Protein AF-A0A5A9EV88-F1 (afdb_monomer_lite)

Secondary structure (DSSP, 8-state):
-EEEE----GGGTT-S-HHHHHHHHHHHHHHHHHHHHHH---SEEEE---TTHHHHHHHHHHHTT--EEE--SSTTTT--

Radius of gyration: 12.54 Å; chains: 1; bounding box: 28×28×31 Å

Structure (mmCIF, N/CA/C/O backbone):
data_AF-A0A5A9EV88-F1
#
_entry.id   AF-A0A5A9EV88-F1
#
loop_
_atom_site.group_PDB
_atom_site.id
_atom_site.type_symbol
_atom_site.label_atom_id
_atom_site.label_alt_id
_atom_site.label_comp_id
_atom_site.label_asym_id
_atom_site.label_entity_id
_atom_site.label_seq_id
_atom_site.pdbx_PDB_ins_code
_atom_site.Cartn_x
_atom_site.Cartn_y
_atom_site.Cartn_z
_atom_site.occupancy
_atom_site.B_iso_or_equiv
_atom_site.auth_seq_id
_atom_site.auth_comp_id
_atom_site.auth_asym_id
_atom_site.auth_atom_id
_atom_site.pdbx_PDB_model_num
ATOM 1 N N . MET A 1 1 ? -13.469 2.898 10.168 1.00 97.25 1 MET A N 1
ATOM 2 C CA . MET A 1 1 ? -13.322 3.512 8.828 1.00 97.25 1 MET A CA 1
ATOM 3 C C . MET A 1 1 ? -12.669 2.539 7.853 1.00 97.25 1 MET A C 1
ATOM 5 O O . MET A 1 1 ? -11.649 1.947 8.186 1.00 97.25 1 MET A O 1
ATOM 9 N N . ILE A 1 2 ? -13.220 2.409 6.643 1.00 98.06 2 ILE A N 1
ATOM 10 C CA . ILE A 1 2 ? -12.603 1.671 5.528 1.00 98.06 2 ILE A CA 1
ATOM 11 C C . ILE A 1 2 ? -11.955 2.689 4.586 1.00 98.06 2 ILE A C 1
ATOM 13 O O . ILE A 1 2 ? -12.625 3.631 4.170 1.00 98.06 2 ILE A O 1
ATOM 17 N N . LEU A 1 3 ? -10.675 2.508 4.252 1.00 98.44 3 LEU A N 1
ATOM 18 C CA . LEU A 1 3 ? -9.951 3.396 3.338 1.00 98.44 3 LEU A CA 1
ATOM 19 C C . LEU A 1 3 ? -9.704 2.701 1.994 1.00 98.44 3 LEU A C 1
ATOM 21 O O . LEU A 1 3 ? -8.903 1.773 1.909 1.00 98.44 3 LEU A O 1
ATOM 25 N N . ALA A 1 4 ? -10.371 3.161 0.937 1.00 98.19 4 ALA A N 1
ATOM 26 C CA . ALA A 1 4 ? -10.068 2.739 -0.428 1.00 98.19 4 ALA A CA 1
ATOM 27 C C . ALA A 1 4 ? -8.912 3.573 -0.994 1.00 98.19 4 ALA A C 1
ATOM 29 O O . ALA A 1 4 ? -8.880 4.794 -0.826 1.00 98.19 4 ALA A O 1
ATOM 30 N N . VAL A 1 5 ? -7.962 2.921 -1.662 1.00 97.62 5 VAL A N 1
ATOM 31 C CA . VAL A 1 5 ? -6.796 3.572 -2.266 1.00 97.62 5 VAL A CA 1
ATOM 32 C C . VAL A 1 5 ? -6.697 3.213 -3.740 1.00 97.62 5 VAL A C 1
ATOM 34 O O . VAL A 1 5 ? -6.916 2.071 -4.132 1.00 97.62 5 VAL A O 1
ATOM 37 N N . THR A 1 6 ? -6.356 4.204 -4.553 1.00 97.19 6 THR A N 1
ATOM 38 C CA . THR A 1 6 ? -6.060 4.031 -5.974 1.00 97.19 6 THR A CA 1
ATOM 39 C C . THR A 1 6 ? -5.108 5.132 -6.427 1.00 97.19 6 THR A C 1
ATOM 41 O O . THR A 1 6 ? -5.018 6.180 -5.777 1.00 97.19 6 THR A O 1
ATOM 44 N N . GLY A 1 7 ? -4.359 4.911 -7.503 1.00 96.25 7 GLY A N 1
ATOM 45 C CA . GLY A 1 7 ? -3.494 5.939 -8.058 1.00 96.25 7 GLY A CA 1
ATOM 46 C C . GLY A 1 7 ? -2.808 5.556 -9.362 1.00 96.25 7 GLY A C 1
ATOM 47 O O . GLY A 1 7 ? -3.260 4.715 -10.134 1.00 96.25 7 GLY A O 1
ATOM 48 N N . HIS A 1 8 ? -1.717 6.261 -9.650 1.00 97.19 8 HIS A N 1
ATOM 49 C CA . HIS A 1 8 ? -1.024 6.153 -10.926 1.00 97.19 8 HIS A CA 1
ATOM 50 C C . HIS A 1 8 ? -0.230 4.849 -11.084 1.00 97.19 8 HIS A C 1
ATOM 52 O O . HIS A 1 8 ? 0.362 4.331 -10.133 1.00 97.19 8 HIS A O 1
ATOM 58 N N . ARG A 1 9 ? -0.194 4.372 -12.336 1.00 95.25 9 ARG A N 1
ATOM 59 C CA . ARG A 1 9 ? 0.639 3.257 -12.801 1.00 95.25 9 ARG A CA 1
ATOM 60 C C . ARG A 1 9 ? 2.086 3.711 -13.039 1.00 95.25 9 ARG A C 1
ATOM 62 O O . ARG A 1 9 ? 2.318 4.920 -13.159 1.00 95.25 9 ARG A O 1
ATOM 69 N N . PRO A 1 10 ? 3.064 2.788 -13.103 1.00 95.62 10 PRO A N 1
ATOM 70 C CA . PRO A 1 10 ? 4.481 3.141 -13.110 1.00 95.62 10 PRO A CA 1
ATOM 71 C C . PRO A 1 10 ? 4.886 4.075 -14.260 1.00 95.62 10 PRO A C 1
ATOM 73 O O . PRO A 1 10 ? 5.737 4.940 -14.072 1.00 95.62 10 PRO A O 1
ATOM 76 N N . GLU A 1 11 ? 4.228 3.997 -15.418 1.00 94.88 11 GLU A N 1
ATOM 77 C CA . GLU A 1 11 ? 4.477 4.852 -16.589 1.00 94.88 11 GLU A CA 1
ATOM 78 C C . GLU A 1 11 ? 4.272 6.340 -16.267 1.00 94.88 11 GLU A C 1
ATOM 80 O O . GLU A 1 11 ? 5.014 7.192 -16.747 1.00 94.88 11 GLU A O 1
ATOM 85 N N . LYS A 1 12 ? 3.305 6.652 -15.395 1.00 95.25 12 LYS A N 1
ATOM 86 C CA . LYS A 1 12 ? 3.017 8.016 -14.918 1.00 95.25 12 LYS A CA 1
ATOM 87 C C . LYS A 1 12 ? 3.814 8.399 -13.666 1.00 95.25 12 LYS A C 1
ATOM 89 O O . LYS A 1 12 ? 3.661 9.507 -13.163 1.00 95.25 12 LYS A O 1
ATOM 94 N N . LEU A 1 13 ? 4.639 7.490 -13.149 1.00 93.75 13 LEU A N 1
ATOM 95 C CA . LEU A 1 13 ? 5.424 7.662 -11.923 1.00 93.75 13 LEU A CA 1
ATOM 96 C C . LEU A 1 13 ? 6.941 7.637 -12.167 1.00 93.75 13 LEU A C 1
ATOM 98 O O . LEU A 1 13 ? 7.703 7.716 -11.208 1.00 93.75 13 LEU A O 1
ATOM 102 N N . GLY A 1 14 ? 7.387 7.550 -13.425 1.00 93.31 14 GLY A N 1
ATOM 103 C CA . GLY A 1 14 ? 8.810 7.535 -13.789 1.00 93.31 14 GLY A CA 1
ATOM 104 C C . GLY A 1 14 ? 9.383 6.146 -14.105 1.00 93.31 14 GLY A C 1
ATOM 105 O O . GLY A 1 14 ? 10.600 5.967 -14.079 1.00 93.31 14 GLY A O 1
ATOM 106 N N . GLY A 1 15 ? 8.531 5.162 -14.398 1.00 94.25 15 GLY A N 1
ATOM 107 C CA . GLY A 1 15 ? 8.910 3.846 -14.917 1.00 94.25 15 GLY A CA 1
ATOM 108 C C . GLY A 1 15 ? 8.884 2.713 -13.887 1.00 94.25 15 GLY A C 1
ATOM 109 O O . GLY A 1 15 ? 8.307 2.820 -12.811 1.00 94.25 15 GLY A O 1
ATOM 110 N N . HIS A 1 16 ? 9.524 1.592 -14.227 1.00 94.38 16 HIS A N 1
ATOM 111 C CA . HIS A 1 16 ? 9.387 0.309 -13.511 1.00 94.38 16 HIS A CA 1
ATOM 112 C C . HIS A 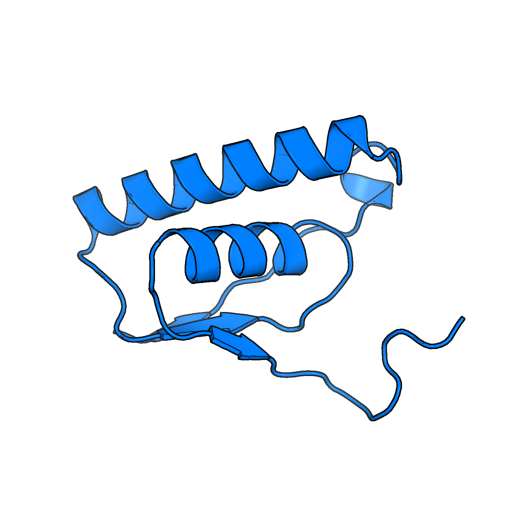1 16 ? 10.578 -0.049 -12.608 1.00 94.38 16 HIS A C 1
ATOM 114 O O . HIS A 1 16 ? 10.694 -1.174 -12.115 1.00 94.38 16 HIS A O 1
ATOM 120 N N . SER A 1 17 ? 11.499 0.892 -12.378 1.00 96.12 17 SER A N 1
ATOM 121 C CA . SER A 1 17 ? 12.744 0.577 -11.672 1.00 96.12 17 SER A CA 1
ATOM 122 C C . SER A 1 17 ? 12.495 0.119 -10.219 1.00 96.12 17 SER A C 1
ATOM 124 O O . SER A 1 17 ? 11.645 0.675 -9.512 1.00 96.12 17 SER A O 1
ATOM 126 N N . PRO A 1 18 ? 13.261 -0.863 -9.700 1.00 95.12 18 PRO A N 1
ATOM 127 C CA . PRO A 1 18 ? 13.173 -1.269 -8.295 1.00 95.12 18 PRO A CA 1
ATOM 128 C C . PRO A 1 18 ? 13.406 -0.113 -7.311 1.00 95.12 18 PRO A C 1
ATOM 130 O O . PRO A 1 18 ? 12.766 -0.051 -6.263 1.00 95.12 18 PRO A O 1
ATOM 133 N N . ALA A 1 19 ? 14.300 0.820 -7.649 1.00 96.25 19 ALA A N 1
ATOM 134 C CA . ALA A 1 19 ? 14.581 1.991 -6.823 1.00 96.25 19 ALA A CA 1
ATOM 135 C C . ALA A 1 19 ? 13.365 2.921 -6.710 1.00 96.25 19 ALA A C 1
ATOM 137 O O . ALA A 1 19 ? 13.060 3.393 -5.614 1.00 96.25 19 ALA A O 1
ATOM 138 N N . LEU A 1 20 ? 12.644 3.146 -7.813 1.00 94.94 20 LEU A N 1
ATOM 139 C CA . LEU A 1 20 ? 11.423 3.944 -7.811 1.00 94.94 20 LEU A CA 1
ATOM 140 C C . LEU A 1 20 ? 10.310 3.267 -7.007 1.00 94.94 20 LEU A C 1
ATOM 142 O O . LEU A 1 20 ? 9.686 3.925 -6.180 1.00 94.94 20 LEU A O 1
ATOM 146 N N . ARG A 1 21 ? 10.120 1.950 -7.163 1.00 95.19 21 ARG A N 1
ATOM 147 C CA . ARG A 1 21 ? 9.141 1.188 -6.366 1.00 95.19 21 ARG A CA 1
ATOM 148 C C . ARG A 1 21 ? 9.395 1.323 -4.861 1.00 95.19 21 ARG A C 1
ATOM 150 O O . ARG A 1 21 ? 8.462 1.584 -4.107 1.00 95.19 21 ARG A O 1
ATOM 157 N N . ARG A 1 22 ? 10.661 1.244 -4.425 1.00 96.12 22 ARG A N 1
ATOM 158 C CA . ARG A 1 22 ? 11.039 1.486 -3.019 1.00 96.12 22 ARG A CA 1
ATOM 159 C C . ARG A 1 22 ? 10.721 2.911 -2.565 1.00 96.12 22 ARG A C 1
ATOM 161 O O . ARG A 1 22 ? 10.133 3.083 -1.502 1.00 96.12 22 ARG A O 1
ATOM 168 N N . LYS A 1 23 ? 11.069 3.927 -3.364 1.00 97.12 23 LYS A N 1
ATOM 169 C CA . LYS A 1 23 ? 10.743 5.332 -3.054 1.00 97.12 23 LYS A CA 1
ATOM 170 C C . LYS A 1 23 ? 9.233 5.544 -2.921 1.00 97.12 23 LYS A C 1
ATOM 172 O O . LYS A 1 23 ? 8.796 6.217 -1.992 1.00 97.12 23 LYS A O 1
ATOM 177 N N . LEU A 1 24 ? 8.448 4.934 -3.808 1.00 97.50 24 LEU A N 1
ATOM 178 C CA . LEU A 1 24 ? 6.992 5.022 -3.790 1.00 97.50 24 LEU A CA 1
ATOM 179 C C . LEU A 1 24 ? 6.403 4.381 -2.526 1.00 97.50 24 LEU A C 1
ATOM 181 O O . LEU A 1 24 ? 5.541 4.983 -1.897 1.00 97.50 24 LEU A O 1
ATOM 185 N N . ALA A 1 25 ? 6.910 3.217 -2.108 1.00 97.44 25 ALA A N 1
ATOM 186 C CA . ALA A 1 25 ? 6.493 2.563 -0.866 1.00 97.44 25 ALA A CA 1
ATOM 187 C C . ALA A 1 25 ? 6.819 3.405 0.382 1.00 97.44 25 ALA A C 1
ATOM 189 O O . ALA A 1 25 ? 5.977 3.552 1.265 1.00 97.44 25 ALA A O 1
ATOM 190 N N . VAL A 1 26 ? 8.005 4.026 0.442 1.00 98.25 26 VAL A N 1
ATOM 191 C CA . VAL A 1 26 ? 8.361 4.960 1.529 1.00 98.25 26 VAL A CA 1
ATOM 192 C C . VAL A 1 26 ? 7.406 6.155 1.553 1.00 98.25 26 VAL A C 1
ATOM 194 O O . VAL A 1 26 ? 6.907 6.534 2.615 1.00 98.25 26 VAL A O 1
ATOM 197 N N . PHE A 1 27 ? 7.108 6.727 0.385 1.00 98.31 27 PHE A N 1
ATOM 198 C CA . PHE A 1 27 ? 6.181 7.848 0.277 1.00 98.31 27 PHE A CA 1
ATOM 199 C C . PHE A 1 27 ? 4.748 7.460 0.681 1.00 98.31 27 PHE A C 1
ATOM 201 O O . PHE A 1 27 ? 4.106 8.193 1.431 1.00 98.31 27 PHE A O 1
ATOM 208 N N . ALA A 1 28 ? 4.268 6.286 0.268 1.00 98.56 28 ALA A N 1
ATOM 209 C CA . ALA A 1 28 ? 2.973 5.742 0.673 1.00 98.56 28 ALA A CA 1
ATOM 210 C C . ALA A 1 28 ? 2.873 5.568 2.197 1.00 98.56 28 ALA A C 1
ATOM 212 O O . ALA A 1 28 ? 1.901 6.020 2.801 1.00 98.56 28 ALA A O 1
ATOM 213 N N . SER A 1 29 ? 3.907 5.020 2.844 1.00 98.62 29 SER A N 1
ATOM 214 C CA . SER A 1 29 ? 3.974 4.905 4.309 1.00 98.62 29 SER A CA 1
ATOM 215 C C . SER A 1 29 ? 3.906 6.263 5.007 1.00 98.62 29 SER A C 1
ATOM 217 O O . SER A 1 29 ? 3.178 6.420 5.989 1.00 98.62 29 SER A O 1
ATOM 219 N N . PHE A 1 30 ? 4.607 7.274 4.483 1.00 98.62 30 PHE A N 1
ATOM 220 C CA . PHE A 1 30 ? 4.520 8.639 5.006 1.00 98.62 30 PHE A CA 1
ATOM 221 C C . PHE A 1 30 ? 3.099 9.208 4.881 1.00 98.62 30 PHE A C 1
ATOM 223 O O . PHE A 1 30 ? 2.560 9.747 5.850 1.00 98.62 30 PHE A O 1
ATOM 230 N N . ARG A 1 31 ? 2.460 9.048 3.714 1.00 98.44 31 ARG A N 1
ATOM 231 C CA . ARG A 1 31 ? 1.085 9.511 3.469 1.00 98.44 31 ARG A CA 1
ATOM 232 C C . ARG A 1 31 ? 0.067 8.792 4.347 1.00 98.44 31 ARG A C 1
ATOM 234 O O . ARG A 1 31 ? -0.816 9.448 4.893 1.00 98.44 31 ARG A O 1
ATOM 241 N N . LEU A 1 32 ? 0.213 7.482 4.531 1.00 98.62 32 LEU A N 1
ATOM 242 C CA . LEU A 1 32 ? -0.646 6.696 5.410 1.00 98.62 32 LEU A CA 1
ATOM 243 C C . LEU A 1 32 ? -0.492 7.129 6.871 1.00 98.62 32 LEU A C 1
ATOM 245 O O . LEU A 1 32 ? -1.491 7.346 7.548 1.00 98.62 32 LEU A O 1
ATOM 249 N N . ARG A 1 33 ? 0.741 7.335 7.351 1.00 98.62 33 ARG A N 1
ATOM 250 C CA . ARG A 1 33 ? 0.986 7.857 8.703 1.00 98.62 33 ARG A CA 1
ATOM 251 C C . ARG A 1 33 ? 0.340 9.226 8.904 1.00 98.62 33 ARG A C 1
ATOM 253 O O . ARG A 1 33 ? -0.325 9.425 9.915 1.00 98.62 33 ARG A O 1
ATOM 260 N N . HIS A 1 34 ? 0.504 10.139 7.947 1.00 98.56 34 HIS A N 1
ATOM 261 C CA . HIS A 1 34 ? -0.147 11.448 7.997 1.00 98.56 34 HIS A CA 1
ATOM 262 C C . HIS A 1 34 ? -1.673 11.303 8.052 1.00 98.56 34 HIS A C 1
ATOM 264 O O . HIS A 1 34 ? -2.317 11.899 8.906 1.00 98.56 34 HIS A O 1
ATOM 270 N N . PHE A 1 35 ? -2.259 10.464 7.193 1.00 98.50 35 PHE A N 1
ATOM 271 C CA . PHE A 1 35 ? -3.695 10.193 7.212 1.00 98.50 35 PHE A CA 1
ATOM 272 C C . PHE A 1 35 ? -4.166 9.682 8.581 1.00 98.50 35 PHE A C 1
ATOM 274 O O . PHE A 1 35 ? -5.147 10.193 9.109 1.00 98.50 35 PHE A O 1
ATOM 281 N N . ILE A 1 36 ? -3.441 8.738 9.192 1.00 98.44 36 ILE A N 1
ATOM 282 C CA . ILE A 1 36 ? -3.765 8.203 10.524 1.00 98.44 36 ILE A CA 1
ATOM 283 C C . ILE A 1 36 ? -3.732 9.302 11.590 1.00 98.44 36 ILE A C 1
ATOM 285 O O . ILE A 1 36 ? -4.586 9.323 12.471 1.00 98.44 36 ILE A O 1
ATOM 289 N N . GLN A 1 37 ? -2.770 10.223 11.512 1.00 98.50 37 GLN A N 1
ATOM 290 C CA . GLN A 1 37 ? -2.666 11.346 12.446 1.00 98.50 37 GLN A CA 1
ATOM 291 C C . GLN A 1 37 ? -3.820 12.343 12.293 1.00 98.50 37 GLN A C 1
ATOM 293 O O . GLN A 1 37 ? -4.280 12.888 13.290 1.00 98.50 37 GLN A O 1
ATOM 298 N N . THR A 1 38 ? -4.290 12.583 11.067 1.00 98.38 38 THR A N 1
ATOM 299 C CA . THR A 1 38 ? -5.342 13.573 10.789 1.00 98.38 38 THR A CA 1
ATOM 300 C C . THR A 1 38 ? -6.758 13.009 10.933 1.00 98.38 38 THR A C 1
ATOM 302 O O . THR A 1 38 ? -7.665 13.726 11.343 1.00 98.38 38 THR A O 1
ATOM 305 N N . HIS A 1 39 ? -6.963 11.738 10.585 1.00 97.94 39 HIS A N 1
ATOM 306 C CA . HIS A 1 39 ? -8.293 11.133 10.434 1.00 97.94 39 HIS A CA 1
ATOM 307 C C . HIS A 1 39 ? -8.498 9.869 11.281 1.00 97.94 39 HIS A C 1
ATOM 309 O O . HIS A 1 39 ? -9.592 9.307 11.290 1.00 97.94 39 HIS A O 1
ATOM 315 N N . GLY A 1 40 ? -7.468 9.412 11.996 1.00 98.25 40 GLY A N 1
ATOM 316 C CA . GLY A 1 40 ? -7.497 8.172 12.765 1.00 98.25 40 GLY A CA 1
ATOM 317 C C . GLY A 1 40 ? -7.117 6.934 11.950 1.00 98.25 40 GLY A C 1
ATOM 318 O O . GLY A 1 40 ? -7.023 6.942 10.719 1.00 98.25 40 GLY A O 1
ATOM 319 N N . ARG A 1 41 ? -6.861 5.833 12.662 1.00 98.44 41 ARG A N 1
ATOM 320 C CA . ARG A 1 41 ? -6.448 4.559 12.060 1.00 98.44 41 ARG A CA 1
ATOM 321 C C . ARG A 1 41 ? -7.635 3.890 11.344 1.00 98.44 41 ARG A C 1
ATOM 323 O O . ARG A 1 41 ? -8.671 3.705 11.977 1.00 98.44 41 ARG A O 1
ATOM 330 N N . PRO A 1 42 ? -7.513 3.502 10.059 1.00 98.56 42 PRO A N 1
ATOM 331 C CA . PRO A 1 42 ? -8.555 2.730 9.388 1.00 98.56 42 PRO A CA 1
ATOM 332 C C . PRO A 1 42 ? -8.578 1.277 9.890 1.00 98.56 42 PRO A C 1
ATOM 334 O O . PRO A 1 42 ? -7.538 0.715 10.232 1.00 98.56 42 PRO A O 1
ATOM 337 N N . ASP A 1 43 ? -9.758 0.654 9.871 1.00 98.69 43 ASP A N 1
ATOM 338 C CA . ASP A 1 43 ? -9.943 -0.756 10.252 1.00 98.69 43 ASP A CA 1
ATOM 339 C C . ASP A 1 43 ? -9.383 -1.698 9.184 1.00 98.69 43 ASP A C 1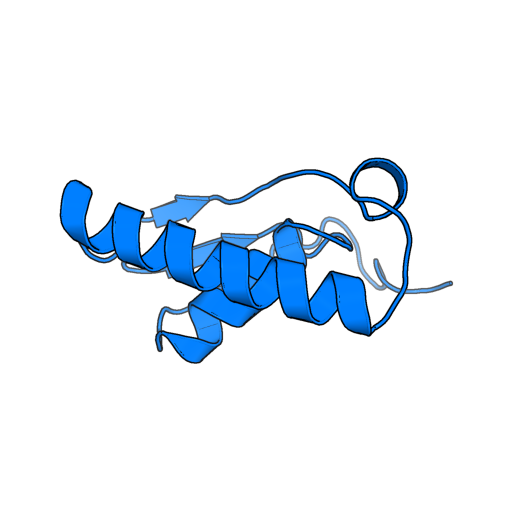
ATOM 341 O O . ASP A 1 43 ? -8.942 -2.806 9.479 1.00 98.69 43 ASP A O 1
ATOM 345 N N . LYS A 1 44 ? -9.438 -1.260 7.921 1.00 98.62 44 LYS A N 1
ATOM 346 C CA . LYS A 1 44 ? -8.869 -1.949 6.763 1.00 98.62 44 LYS A CA 1
ATOM 347 C C . LYS A 1 44 ? -8.646 -0.992 5.597 1.00 98.62 44 LYS A C 1
ATOM 349 O O . LYS A 1 44 ? -9.302 0.050 5.498 1.00 98.62 44 LYS A O 1
ATOM 354 N N . ILE A 1 45 ? -7.753 -1.387 4.699 1.00 98.69 45 ILE A N 1
ATOM 355 C CA . ILE A 1 45 ? -7.496 -0.726 3.419 1.00 98.69 45 ILE A CA 1
ATOM 356 C C . ILE A 1 45 ? -7.978 -1.627 2.280 1.00 98.69 45 ILE A C 1
ATOM 358 O O . ILE A 1 45 ? -7.801 -2.840 2.346 1.00 98.69 45 ILE A O 1
ATOM 362 N N . ILE A 1 46 ? -8.584 -1.046 1.244 1.00 98.56 46 ILE A N 1
ATOM 363 C CA . ILE A 1 46 ? -8.984 -1.750 0.016 1.00 98.56 46 ILE A CA 1
ATOM 364 C C . ILE A 1 46 ? -8.163 -1.198 -1.149 1.00 98.56 46 ILE A C 1
ATOM 366 O O . ILE A 1 46 ? -8.105 0.018 -1.325 1.00 98.56 46 ILE A O 1
ATOM 370 N N . SER A 1 47 ? -7.544 -2.077 -1.938 1.00 98.31 47 SER A N 1
ATOM 371 C CA . SER A 1 47 ? -6.713 -1.714 -3.094 1.00 98.31 47 SER A CA 1
ATOM 372 C C . SER A 1 47 ? -7.017 -2.608 -4.295 1.00 98.31 47 SER A C 1
ATOM 374 O O . SER A 1 47 ? -7.259 -3.802 -4.120 1.00 98.31 47 SER A O 1
ATOM 376 N N . GLY A 1 48 ? -6.951 -2.047 -5.507 1.00 97.25 48 GLY A N 1
ATOM 377 C CA . GLY A 1 48 ? -7.080 -2.791 -6.767 1.00 97.25 48 GLY A CA 1
ATOM 378 C C . GLY A 1 48 ? -5.800 -3.516 -7.200 1.00 97.25 48 GLY A C 1
ATOM 379 O O . GLY A 1 48 ? -5.756 -4.121 -8.269 1.00 97.25 48 GLY A O 1
ATOM 380 N N . MET A 1 49 ? -4.732 -3.424 -6.398 1.00 97.12 49 MET A N 1
ATOM 381 C CA . MET A 1 49 ? -3.442 -4.103 -6.597 1.00 97.12 49 MET A CA 1
ATOM 382 C C . MET A 1 49 ? -2.748 -3.835 -7.944 1.00 97.12 49 MET A C 1
ATOM 384 O O . MET A 1 49 ? -1.804 -4.544 -8.303 1.00 97.12 49 MET A O 1
ATOM 388 N N . ALA A 1 50 ? -3.148 -2.789 -8.676 1.00 96.00 50 ALA A N 1
ATOM 389 C CA . ALA A 1 50 ? -2.448 -2.369 -9.883 1.00 96.00 50 ALA A CA 1
ATOM 390 C C . ALA A 1 50 ? -0.982 -2.003 -9.577 1.00 96.00 50 ALA A C 1
ATOM 392 O O . ALA A 1 50 ? -0.650 -1.514 -8.494 1.00 96.00 50 ALA A O 1
ATOM 393 N N . LEU A 1 51 ? -0.083 -2.210 -10.544 1.00 95.81 51 LEU A N 1
ATOM 394 C CA . LEU A 1 51 ? 1.303 -1.753 -10.414 1.00 95.81 51 LEU A CA 1
ATOM 395 C C . LEU A 1 51 ? 1.344 -0.246 -10.109 1.00 95.81 51 LEU A C 1
ATOM 397 O O . LEU A 1 51 ? 0.564 0.528 -10.664 1.00 95.81 51 LEU A O 1
ATOM 401 N N . GLY A 1 52 ? 2.296 0.177 -9.275 1.00 96.81 52 GLY A N 1
ATOM 402 C CA . GLY A 1 52 ? 2.466 1.581 -8.895 1.00 96.81 52 GLY A CA 1
ATOM 403 C C . GLY A 1 52 ? 1.862 1.898 -7.528 1.00 96.81 52 GLY A C 1
ATOM 404 O O . GLY A 1 52 ? 2.213 1.262 -6.532 1.00 96.81 52 GLY A O 1
ATOM 405 N N . TRP A 1 53 ? 1.017 2.930 -7.460 1.00 98.06 53 TRP A N 1
ATOM 406 C CA . TRP A 1 53 ? 0.530 3.482 -6.189 1.00 98.06 53 TRP A CA 1
ATOM 407 C C . TRP A 1 53 ? -0.295 2.490 -5.360 1.00 98.06 53 TRP A C 1
ATOM 409 O O . TRP A 1 53 ? -0.091 2.391 -4.151 1.00 98.06 53 TRP A O 1
ATOM 419 N N . ASP A 1 54 ? -1.176 1.726 -6.003 1.00 98.06 54 ASP A N 1
ATOM 420 C CA . ASP A 1 54 ? -2.032 0.726 -5.356 1.00 98.06 54 ASP A CA 1
ATOM 421 C C . ASP A 1 54 ? -1.203 -0.309 -4.578 1.00 98.06 54 ASP A C 1
ATOM 423 O O . ASP 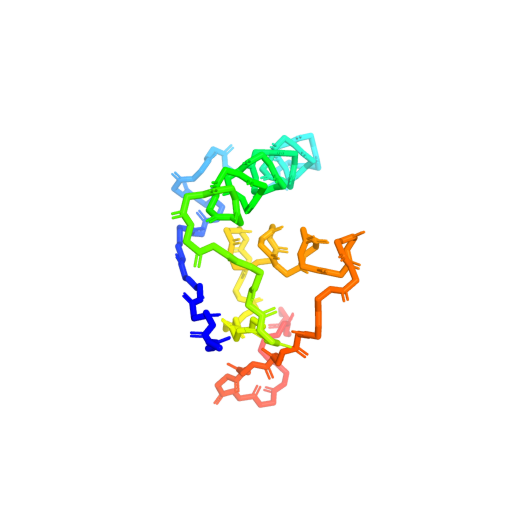A 1 54 ? -1.490 -0.587 -3.410 1.00 98.06 54 ASP A O 1
ATOM 427 N N . GLN A 1 55 ? -0.128 -0.820 -5.187 1.00 97.56 55 GLN A N 1
ATOM 428 C CA . GLN A 1 55 ? 0.823 -1.717 -4.525 1.00 97.56 55 GLN A CA 1
ATOM 429 C C . GLN A 1 55 ? 1.657 -1.014 -3.446 1.00 97.56 55 GLN A C 1
ATOM 431 O O . GLN A 1 55 ? 1.910 -1.598 -2.395 1.00 97.56 55 GLN A O 1
ATOM 436 N N . ALA A 1 56 ? 2.069 0.239 -3.653 1.00 98.38 56 ALA A N 1
ATOM 437 C CA . ALA A 1 56 ? 2.807 0.988 -2.634 1.00 98.38 56 ALA A CA 1
ATOM 438 C C . ALA A 1 56 ? 1.973 1.207 -1.360 1.00 98.38 56 ALA A C 1
ATOM 440 O O . ALA A 1 56 ? 2.481 1.023 -0.252 1.00 98.38 56 ALA A O 1
ATOM 441 N N . MET A 1 57 ? 0.686 1.535 -1.505 1.00 98.56 57 MET A N 1
ATOM 442 C CA . MET A 1 57 ? -0.238 1.647 -0.375 1.00 98.56 57 MET A CA 1
ATOM 443 C C . MET A 1 57 ? -0.545 0.291 0.265 1.00 98.56 57 MET 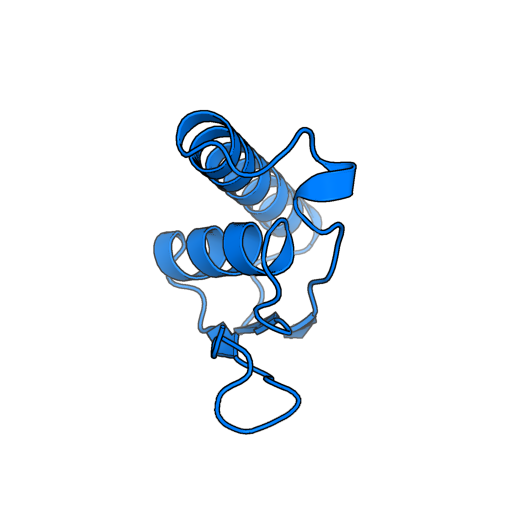A C 1
ATOM 445 O O . MET A 1 57 ? -0.638 0.219 1.488 1.00 98.56 57 MET A O 1
ATOM 449 N N . ALA A 1 58 ? -0.649 -0.784 -0.523 1.00 98.25 58 ALA A N 1
ATOM 450 C CA . ALA A 1 58 ? -0.782 -2.143 0.002 1.00 98.25 58 ALA A CA 1
ATOM 451 C C . ALA A 1 58 ? 0.415 -2.531 0.890 1.00 98.25 58 ALA A C 1
ATOM 453 O O . ALA A 1 58 ? 0.229 -2.999 2.012 1.00 98.25 58 ALA A O 1
ATOM 454 N N . ILE A 1 59 ? 1.643 -2.258 0.433 1.00 98.31 59 ILE A N 1
ATOM 455 C CA . ILE A 1 59 ? 2.873 -2.484 1.209 1.00 98.31 59 ILE A CA 1
ATOM 456 C C . ILE A 1 59 ? 2.857 -1.661 2.503 1.00 98.31 59 ILE A C 1
ATOM 458 O O . ILE A 1 59 ? 3.150 -2.193 3.574 1.00 98.31 59 ILE A O 1
ATOM 462 N N . ALA A 1 60 ? 2.480 -0.382 2.425 1.00 98.44 60 ALA A N 1
ATOM 463 C CA . ALA A 1 60 ? 2.378 0.486 3.596 1.00 98.44 60 ALA A CA 1
ATOM 464 C C . ALA A 1 60 ? 1.334 -0.016 4.611 1.00 98.44 60 ALA A C 1
ATOM 466 O O . ALA A 1 60 ? 1.589 0.009 5.815 1.00 98.44 60 ALA A O 1
ATOM 467 N N . ALA A 1 61 ? 0.181 -0.503 4.141 1.00 98.44 61 ALA A N 1
ATOM 468 C CA . ALA A 1 61 ? -0.867 -1.075 4.983 1.00 98.44 61 ALA A CA 1
ATOM 469 C C . ALA A 1 61 ? -0.364 -2.303 5.754 1.00 98.44 61 ALA A C 1
ATOM 471 O O . ALA A 1 61 ? -0.490 -2.352 6.979 1.00 98.44 61 ALA A O 1
ATOM 472 N N . ILE A 1 62 ? 0.272 -3.242 5.043 1.00 98.31 62 ILE A N 1
ATOM 473 C CA . ILE A 1 62 ? 0.849 -4.461 5.623 1.00 98.31 62 ILE A CA 1
ATOM 474 C C . ILE A 1 62 ? 1.908 -4.098 6.670 1.00 98.31 62 ILE A C 1
ATOM 476 O O . ILE A 1 62 ? 1.846 -4.582 7.799 1.00 98.31 62 ILE A O 1
ATOM 480 N N . ALA A 1 63 ? 2.831 -3.191 6.339 1.00 98.19 63 ALA A N 1
ATOM 481 C CA . ALA A 1 63 ? 3.876 -2.745 7.261 1.00 98.19 63 ALA A CA 1
ATOM 482 C C . ALA A 1 63 ? 3.314 -2.049 8.516 1.00 98.19 63 ALA A C 1
ATOM 484 O O . ALA A 1 63 ? 3.885 -2.164 9.597 1.00 98.19 63 ALA A O 1
ATOM 485 N N . ALA A 1 64 ? 2.182 -1.349 8.396 1.00 97.94 64 ALA A N 1
ATOM 486 C CA . ALA A 1 64 ? 1.494 -0.701 9.511 1.00 97.94 64 ALA A CA 1
ATOM 487 C C . ALA A 1 64 ? 0.568 -1.646 10.309 1.00 97.94 64 ALA A C 1
ATOM 489 O O . ALA A 1 64 ? -0.127 -1.188 11.227 1.00 97.94 64 ALA A O 1
ATOM 490 N N . GLY A 1 65 ? 0.501 -2.934 9.949 1.00 98.38 65 GLY A N 1
ATOM 491 C CA . GLY A 1 65 ? -0.395 -3.923 10.555 1.00 98.38 65 GLY A CA 1
ATOM 492 C C . GLY A 1 65 ? -1.880 -3.624 10.326 1.00 98.38 65 GLY A C 1
ATOM 493 O O . GLY A 1 65 ? -2.708 -3.936 11.181 1.00 98.38 65 GLY A O 1
ATOM 494 N N . ILE A 1 66 ? -2.222 -2.922 9.242 1.00 98.62 66 ILE A N 1
ATOM 495 C CA . ILE A 1 66 ? -3.6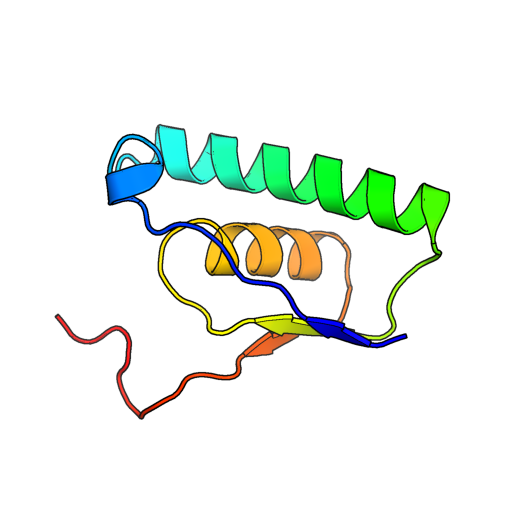07 -2.610 8.873 1.00 98.62 66 ILE A CA 1
ATOM 496 C C . ILE A 1 66 ? -4.082 -3.695 7.902 1.00 98.62 66 ILE A C 1
ATOM 498 O O . ILE A 1 66 ? -3.438 -3.883 6.867 1.00 98.62 66 ILE A O 1
ATOM 502 N N . PRO A 1 67 ? -5.195 -4.393 8.192 1.00 98.69 67 PRO A N 1
ATOM 503 C CA . PRO A 1 67 ? -5.752 -5.391 7.287 1.00 98.69 67 PRO A CA 1
ATOM 504 C C . PRO A 1 67 ? -5.943 -4.844 5.866 1.00 98.69 67 PRO A C 1
ATOM 506 O O . PRO A 1 67 ? -6.496 -3.758 5.678 1.00 98.69 67 PRO A O 1
ATOM 509 N N . LEU A 1 68 ? -5.505 -5.608 4.867 1.00 98.56 68 LEU A N 1
ATOM 510 C CA . LEU A 1 68 ? -5.617 -5.262 3.453 1.00 98.56 68 LEU A CA 1
ATOM 511 C C . LEU A 1 68 ? -6.627 -6.185 2.767 1.00 98.56 68 LEU A C 1
ATOM 513 O O . LEU A 1 68 ? -6.556 -7.403 2.905 1.00 98.56 68 LEU A O 1
ATOM 517 N N . VAL A 1 69 ? -7.528 -5.600 1.985 1.00 98.50 69 VAL A N 1
ATOM 518 C CA . VAL A 1 69 ? -8.371 -6.303 1.017 1.00 98.50 69 VAL A CA 1
ATOM 519 C C . VAL A 1 69 ? -7.811 -6.040 -0.377 1.00 98.50 69 VAL A C 1
ATOM 521 O O . VAL A 1 69 ? -7.817 -4.901 -0.850 1.00 98.50 69 VAL A O 1
ATOM 524 N N . ALA A 1 70 ? -7.336 -7.098 -1.030 1.00 97.31 70 ALA A N 1
ATOM 525 C CA . ALA A 1 70 ? -6.963 -7.078 -2.439 1.00 97.31 70 ALA A CA 1
ATOM 526 C C . ALA A 1 70 ? -8.220 -7.292 -3.296 1.00 97.31 70 ALA A C 1
ATOM 528 O O . ALA A 1 70 ? -8.731 -8.405 -3.388 1.00 97.31 70 ALA A O 1
ATOM 529 N N . ALA A 1 71 ? -8.735 -6.218 -3.891 1.00 96.88 71 ALA A N 1
ATOM 530 C CA . ALA A 1 71 ? -9.915 -6.225 -4.749 1.00 96.88 71 ALA A CA 1
ATOM 531 C C . ALA A 1 71 ? -9.492 -6.242 -6.226 1.00 96.88 71 ALA A C 1
ATOM 533 O O . ALA A 1 71 ? -9.585 -5.235 -6.927 1.00 96.88 71 ALA A O 1
ATOM 534 N N . VAL A 1 72 ? -8.966 -7.382 -6.674 1.00 95.69 72 VAL A N 1
ATOM 535 C CA . VAL A 1 72 ? -8.540 -7.591 -8.066 1.00 95.69 72 VAL A CA 1
ATOM 536 C C . VAL A 1 72 ? -9.764 -7.768 -8.984 1.00 95.69 72 VAL A C 1
ATOM 538 O O . VAL A 1 72 ? -10.745 -8.377 -8.557 1.00 95.69 72 VAL A O 1
ATOM 541 N N . PRO A 1 73 ? -9.770 -7.228 -10.221 1.00 94.25 73 PRO A N 1
ATOM 542 C CA . PRO A 1 73 ? -10.951 -7.222 -11.080 1.00 94.25 73 PRO A CA 1
ATOM 543 C C . PRO A 1 73 ? -11.141 -8.533 -11.853 1.00 94.25 73 PRO A C 1
ATOM 545 O O . PRO A 1 73 ? -12.204 -8.748 -12.430 1.00 94.25 73 PRO A O 1
ATOM 548 N N . CYS A 1 74 ? -10.117 -9.383 -11.906 1.00 94.38 74 CYS A N 1
ATOM 549 C CA . CYS A 1 74 ? -10.140 -10.659 -12.602 1.00 94.38 74 CYS A CA 1
ATOM 550 C C . CYS A 1 74 ? -9.093 -11.610 -12.021 1.00 94.38 74 CYS A C 1
ATOM 552 O O . CYS A 1 74 ? -8.116 -11.178 -11.395 1.00 94.38 74 CYS A O 1
ATOM 554 N N . ASP A 1 75 ? -9.281 -12.898 -12.287 1.00 94.12 75 ASP A N 1
ATOM 555 C CA . ASP A 1 75 ? -8.241 -13.896 -12.074 1.00 94.12 75 ASP A CA 1
ATOM 556 C C . ASP A 1 75 ? -7.014 -13.556 -12.932 1.00 94.12 75 ASP A C 1
ATOM 558 O O . ASP A 1 75 ? -7.144 -13.028 -14.040 1.00 94.12 75 ASP A O 1
ATOM 562 N N . ALA A 1 76 ? -5.822 -13.839 -12.402 1.00 90.81 76 ALA A N 1
ATOM 563 C CA . ALA A 1 76 ? -4.546 -13.629 -13.089 1.00 90.81 76 ALA A CA 1
ATOM 564 C C . ALA A 1 76 ? -4.319 -12.190 -13.613 1.00 90.81 76 ALA A C 1
ATOM 566 O O . ALA A 1 76 ? -3.721 -11.996 -14.668 1.00 90.81 76 ALA A O 1
ATOM 567 N N . GLN A 1 77 ? -4.765 -11.160 -12.876 1.00 91.19 77 GLN A N 1
ATOM 568 C CA . 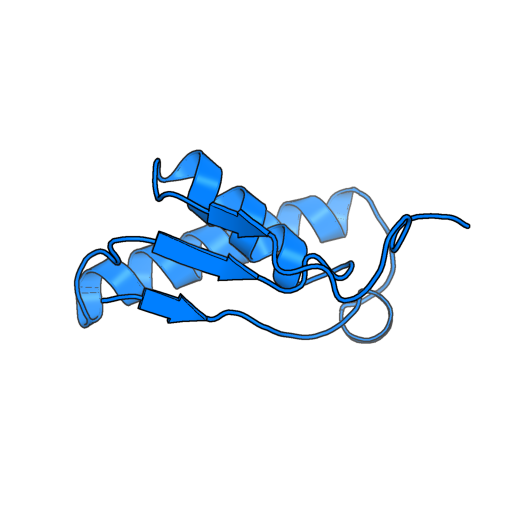GLN A 1 77 ? -4.510 -9.741 -13.199 1.00 91.19 77 GLN A CA 1
ATOM 569 C C . GLN A 1 77 ? -3.016 -9.422 -13.442 1.00 91.19 77 GLN A C 1
ATOM 571 O O . GLN A 1 77 ? -2.687 -8.445 -14.115 1.00 91.19 77 GLN A O 1
ATOM 576 N N . ASP A 1 78 ? -2.114 -10.196 -12.847 1.00 89.75 78 ASP A N 1
ATOM 577 C CA . ASP A 1 78 ? -0.662 -10.067 -12.931 1.00 89.75 78 ASP A CA 1
ATOM 578 C C . ASP A 1 78 ? -0.015 -10.905 -14.046 1.00 89.75 78 ASP A C 1
ATOM 580 O O . ASP A 1 78 ? 1.202 -10.818 -14.223 1.00 89.75 78 ASP A O 1
ATOM 584 N N . ALA A 1 79 ? -0.793 -11.684 -14.804 1.00 82.12 79 ALA A N 1
ATOM 585 C CA . ALA A 1 79 ? -0.277 -12.457 -15.925 1.00 82.12 79 ALA A CA 1
ATOM 586 C C . ALA A 1 79 ? 0.191 -11.531 -17.058 1.00 82.12 79 ALA A C 1
ATOM 588 O O . ALA A 1 79 ? -0.563 -10.696 -17.563 1.00 82.12 79 ALA A O 1
ATOM 589 N N . THR A 1 80 ? 1.458 -11.691 -17.431 1.00 61.56 80 THR A N 1
ATOM 590 C CA . THR A 1 80 ? 2.118 -11.057 -18.584 1.00 61.56 80 THR A CA 1
ATOM 591 C C . THR A 1 80 ? 2.088 -11.943 -19.809 1.00 61.56 80 THR A C 1
ATOM 593 O O . THR A 1 80 ? 2.363 -13.153 -19.633 1.00 61.56 80 THR A O 1
#

pLDDT: mean 96.39, std 4.68, range [61.56, 98.69]

Sequence (80 aa):
MILAVTGHRPEKLGGHSPALRRKLAVFASFRLRHFIQTHGRPDKIISGMALGWDQAMAIAAIAAGIPLVAAVPCDAQDAT

Foldseek 3Di:
DEAEDDDDAQVVQPHDDPVSLVVLLVVLLVVQVVCCVVPNDDQAYEAQPHHGNRVSVVSSCVVVVRHYDHPHPDPPPVPD